Protein AF-A0A399YG63-F1 (afdb_monomer)

Foldseek 3Di:
DDDDAQAKKFFCADDVVLLRGGGFIWGFHDWDDDPPDAIWTFTFGAAPVRHTSDGDTGGPVRIDHDDPPRDDDDDDRPDDD

Solvent-accessible surface area (backbone atoms only — not comparable to full-atom values): 5122 Å² total; per-residue (Å²): 138,81,85,56,74,78,36,70,31,26,31,67,49,67,40,70,96,63,77,40,46,53,67,44,61,27,34,26,75,45,78,42,85,48,94,96,52,76,47,31,30,34,30,41,27,57,48,99,86,67,49,78,70,38,75,46,82,39,50,55,87,44,47,40,76,77,54,94,86,64,73,93,79,90,75,84,81,85,80,80,128

Nearest PDB structures (foldseek):
  8bns-assembly1_B  TM=7.134E-01  e=3.997E-01  Sulfurihydrogenibium sp. YO3AOP1
  6l3g-assembly1_B-2  TM=8.016E-01  e=6.028E-01  Bacteroides sp. AF32-8BH
  4tvr-assembly1_A  TM=6.474E-01  e=1.022E+00  Homo sapiens
  3ob9-assembly4_D  TM=6.889E-01  e=2.466E+00  Homo sapiens
  6z1p-assembly1_At  TM=5.386E-01  e=1.635E+00  Tetrahymena thermophila SB210

Structure (mmCIF, N/CA/C/O backbone):
data_AF-A0A399YG63-F1
#
_entry.id   AF-A0A399YG63-F1
#
loop_
_atom_site.group_PDB
_atom_site.id
_atom_site.type_symbol
_atom_site.label_atom_id
_atom_site.label_alt_id
_atom_site.label_comp_id
_atom_site.label_asym_id
_atom_site.label_entity_id
_atom_site.label_seq_id
_atom_site.pdbx_PDB_ins_code
_atom_site.Cartn_x
_atom_site.Cartn_y
_atom_site.Cartn_z
_atom_site.occupancy
_atom_site.B_iso_or_equiv
_atom_site.auth_seq_id
_atom_site.auth_comp_id
_atom_site.auth_asym_id
_atom_site.auth_atom_id
_atom_site.pdbx_PDB_model_num
ATOM 1 N N . MET A 1 1 ? -14.584 -3.372 6.186 1.00 64.06 1 MET A N 1
ATOM 2 C CA . MET A 1 1 ? -13.579 -4.357 6.663 1.00 64.06 1 MET A CA 1
ATOM 3 C C . MET A 1 1 ? -12.466 -3.592 7.364 1.00 64.06 1 MET A C 1
ATOM 5 O O . MET A 1 1 ? -12.327 -2.413 7.082 1.00 64.06 1 MET A O 1
ATOM 9 N N . ARG A 1 2 ? -11.720 -4.206 8.291 1.00 86.31 2 ARG A N 1
ATOM 10 C CA . ARG A 1 2 ? -10.558 -3.560 8.928 1.00 86.31 2 ARG A CA 1
ATOM 11 C C . ARG A 1 2 ? -9.297 -4.302 8.513 1.00 86.31 2 ARG A C 1
ATOM 13 O O . ARG A 1 2 ? -9.183 -5.486 8.827 1.00 86.31 2 ARG A O 1
ATOM 20 N N . PHE A 1 3 ? -8.382 -3.622 7.832 1.00 96.50 3 PHE A N 1
ATOM 21 C CA . PHE A 1 3 ? -7.059 -4.177 7.563 1.00 96.50 3 PHE A CA 1
ATOM 22 C C . PHE A 1 3 ? -6.230 -4.170 8.848 1.00 96.50 3 PHE A C 1
ATOM 24 O O . PHE A 1 3 ? -6.350 -3.262 9.677 1.00 96.50 3 PHE A O 1
ATOM 31 N N . LYS A 1 4 ? -5.450 -5.231 9.049 1.00 96.69 4 LYS A N 1
ATOM 32 C CA . LYS A 1 4 ? -4.562 -5.376 10.203 1.00 96.69 4 LYS A CA 1
ATOM 33 C C . LYS A 1 4 ? -3.225 -4.715 9.877 1.00 96.69 4 LYS A C 1
ATOM 35 O O . LYS A 1 4 ? -2.761 -4.841 8.750 1.00 96.69 4 LYS A O 1
ATOM 40 N N . LEU A 1 5 ? -2.608 -4.062 10.862 1.00 97.81 5 LEU A N 1
ATOM 41 C CA . LEU A 1 5 ? -1.241 -3.557 10.714 1.00 97.81 5 LEU A CA 1
ATOM 42 C C . LEU A 1 5 ? -0.291 -4.705 10.358 1.00 97.81 5 LEU A C 1
ATOM 44 O O . LEU A 1 5 ? -0.495 -5.842 10.795 1.00 97.81 5 LEU A O 1
ATOM 48 N N . TYR A 1 6 ? 0.720 -4.387 9.561 1.00 97.38 6 TYR A N 1
ATOM 49 C CA . TYR A 1 6 ? 1.779 -5.282 9.100 1.00 97.38 6 TYR A CA 1
ATOM 50 C C . TYR A 1 6 ? 1.263 -6.504 8.330 1.00 97.38 6 TYR A C 1
ATOM 52 O O . TYR A 1 6 ? 1.856 -7.577 8.383 1.00 97.38 6 TYR A O 1
ATOM 60 N N . ASN A 1 7 ? 0.117 -6.361 7.661 1.00 97.38 7 ASN A N 1
ATOM 61 C CA . ASN A 1 7 ? -0.413 -7.360 6.741 1.00 97.38 7 ASN A CA 1
ATOM 62 C C . ASN A 1 7 ? -0.499 -6.775 5.335 1.00 97.38 7 ASN A C 1
ATOM 64 O O . ASN A 1 7 ? -0.743 -5.574 5.171 1.00 97.38 7 ASN A O 1
ATOM 68 N N . ASP A 1 8 ? -0.368 -7.660 4.353 1.00 97.25 8 ASP A N 1
ATOM 69 C CA . ASP A 1 8 ? -0.437 -7.305 2.945 1.00 97.25 8 ASP A CA 1
ATOM 70 C C . ASP A 1 8 ? -1.863 -6.927 2.534 1.00 97.25 8 ASP A C 1
ATOM 72 O O . ASP A 1 8 ? -2.859 -7.553 2.922 1.00 97.25 8 ASP A O 1
ATOM 76 N N . VAL A 1 9 ? -1.944 -5.914 1.686 1.00 98.00 9 VAL A N 1
ATOM 77 C CA . VAL A 1 9 ? -3.145 -5.472 0.987 1.00 98.00 9 VAL A CA 1
ATOM 78 C C . VAL A 1 9 ? -2.828 -5.307 -0.489 1.00 98.00 9 VAL A C 1
ATOM 80 O O . VAL A 1 9 ? -1.693 -5.036 -0.873 1.00 98.00 9 VAL A O 1
ATOM 83 N N . VAL A 1 10 ? -3.851 -5.466 -1.324 1.00 97.81 10 VAL A N 1
ATOM 84 C CA . VAL A 1 10 ? -3.751 -5.190 -2.756 1.00 97.81 10 VAL A CA 1
ATOM 85 C C . VAL A 1 10 ? -4.460 -3.882 -3.056 1.00 97.81 10 VAL A C 1
ATOM 87 O O . VAL A 1 10 ? -5.609 -3.683 -2.645 1.00 97.81 10 VAL A O 1
ATOM 90 N N . LEU A 1 11 ? -3.788 -3.010 -3.797 1.00 97.81 11 LEU A N 1
ATOM 91 C CA . LEU A 1 11 ? -4.354 -1.770 -4.290 1.00 97.81 11 LEU A CA 1
ATOM 92 C C . LEU A 1 11 ? -5.441 -2.072 -5.336 1.00 97.81 11 LEU A C 1
ATOM 94 O O . LEU A 1 11 ? -5.228 -2.824 -6.285 1.00 97.81 11 LEU A O 1
ATOM 98 N N . ALA A 1 12 ? -6.635 -1.513 -5.159 1.00 97.88 12 ALA A N 1
ATOM 99 C CA . ALA A 1 12 ? -7.803 -1.800 -5.996 1.00 97.88 12 ALA A CA 1
ATOM 100 C C . ALA A 1 12 ? -7.981 -0.822 -7.174 1.00 97.88 12 ALA A C 1
ATOM 102 O O . ALA A 1 12 ? -8.831 -1.053 -8.032 1.00 97.88 12 ALA A O 1
ATOM 103 N N . ARG A 1 13 ? -7.211 0.272 -7.210 1.00 97.62 13 ARG A N 1
ATOM 104 C CA . ARG A 1 13 ? -7.275 1.326 -8.234 1.00 97.62 13 ARG A CA 1
ATOM 105 C C . ARG A 1 13 ? -5.909 1.980 -8.419 1.00 97.62 13 ARG A C 1
ATOM 107 O O . ARG A 1 13 ? -5.143 2.029 -7.467 1.00 97.62 13 ARG A O 1
ATOM 114 N N . ASP A 1 14 ? -5.646 2.546 -9.587 1.00 97.19 14 ASP A N 1
ATOM 115 C CA . ASP A 1 14 ? -4.411 3.301 -9.812 1.00 97.19 14 ASP A CA 1
ATOM 116 C C . ASP A 1 14 ? -4.332 4.539 -8.900 1.00 97.19 14 ASP A C 1
ATOM 118 O O . ASP A 1 14 ? -5.350 5.173 -8.593 1.00 97.19 14 ASP A O 1
ATOM 122 N N . VAL A 1 15 ? -3.112 4.892 -8.490 1.00 96.56 15 VAL A N 1
ATOM 123 C CA . VAL A 1 15 ? -2.773 6.130 -7.773 1.00 96.56 15 VAL A CA 1
ATOM 124 C C . VAL A 1 15 ? -1.581 6.762 -8.502 1.00 96.56 15 VAL A C 1
ATOM 126 O O . VAL A 1 15 ? -0.432 6.565 -8.102 1.00 96.56 15 VAL A O 1
ATOM 129 N N . PRO A 1 16 ? -1.837 7.475 -9.617 1.00 93.06 16 PRO A N 1
ATOM 130 C CA . PRO A 1 16 ? -0.783 7.931 -10.523 1.00 93.06 16 PRO A CA 1
ATOM 131 C C . PRO A 1 16 ? 0.231 8.873 -9.873 1.00 93.06 16 PRO A C 1
ATOM 133 O O . PRO A 1 16 ? 1.409 8.803 -10.210 1.00 93.06 16 PRO A O 1
ATOM 136 N N . ASP A 1 17 ? -0.214 9.702 -8.925 1.00 93.00 17 ASP A N 1
ATOM 137 C CA . ASP A 1 17 ? 0.639 10.662 -8.209 1.00 93.00 17 ASP A CA 1
ATOM 138 C C . ASP A 1 17 ? 1.748 9.970 -7.395 1.00 93.00 17 ASP A C 1
ATOM 140 O O . ASP A 1 17 ? 2.806 10.551 -7.182 1.00 93.00 17 ASP A O 1
ATOM 144 N N . GLU A 1 18 ? 1.527 8.711 -7.003 1.00 93.00 18 GLU A N 1
ATOM 145 C CA . GLU A 1 18 ? 2.473 7.873 -6.253 1.00 93.00 18 GLU A CA 1
ATOM 146 C C . GLU A 1 18 ? 3.139 6.806 -7.148 1.00 93.00 18 GLU A C 1
ATOM 148 O O . GLU A 1 18 ? 3.818 5.912 -6.651 1.00 93.00 18 GLU A O 1
ATOM 153 N N . ASN A 1 19 ? 2.915 6.844 -8.472 1.00 91.62 19 ASN A N 1
ATOM 154 C CA . ASN A 1 19 ? 3.358 5.817 -9.431 1.00 91.62 19 ASN A CA 1
ATOM 155 C C . ASN A 1 19 ? 2.870 4.385 -9.097 1.00 91.62 19 ASN A C 1
ATOM 157 O O . ASN A 1 19 ? 3.505 3.387 -9.455 1.00 91.62 19 ASN A O 1
ATOM 161 N N . LEU A 1 20 ? 1.716 4.275 -8.429 1.00 95.19 20 LEU A N 1
ATOM 162 C CA . LEU A 1 20 ? 1.107 3.002 -8.044 1.00 95.19 20 LEU A CA 1
ATOM 163 C C . LEU A 1 20 ? -0.049 2.636 -8.973 1.00 95.19 20 LEU A C 1
ATOM 165 O O . LEU A 1 20 ? -0.810 3.489 -9.436 1.00 95.19 20 LEU A O 1
ATOM 169 N N . PHE A 1 21 ? -0.222 1.342 -9.204 1.00 95.50 21 PHE A N 1
ATOM 170 C CA . PHE A 1 21 ? -1.244 0.806 -10.094 1.00 95.50 21 PHE A CA 1
ATOM 171 C C . PHE A 1 21 ? -2.080 -0.255 -9.380 1.00 95.50 21 PHE A C 1
ATOM 173 O O . PHE A 1 21 ? -1.628 -0.938 -8.458 1.00 95.50 21 PHE A O 1
ATOM 180 N N . ALA A 1 22 ? -3.317 -0.430 -9.834 1.00 96.69 22 ALA A N 1
ATOM 181 C CA . ALA A 1 22 ? -4.186 -1.486 -9.349 1.00 96.69 22 ALA A CA 1
ATOM 182 C C . ALA A 1 22 ? -3.491 -2.854 -9.468 1.00 96.69 22 ALA A C 1
ATOM 184 O O . ALA A 1 22 ? -2.955 -3.218 -10.516 1.00 96.69 22 ALA A O 1
ATOM 185 N N . GLY A 1 23 ? -3.532 -3.627 -8.384 1.00 96.31 23 GLY A N 1
ATOM 186 C CA . GLY A 1 23 ? -2.828 -4.900 -8.260 1.00 96.31 23 GLY A CA 1
ATOM 187 C C . GLY A 1 23 ? -1.504 -4.820 -7.500 1.00 96.31 23 GLY A C 1
ATOM 188 O O . GLY A 1 23 ? -1.013 -5.871 -7.089 1.00 96.31 23 GLY A O 1
ATOM 189 N N . ASP A 1 24 ? -0.958 -3.625 -7.257 1.00 96.06 24 ASP A N 1
ATOM 190 C CA . ASP A 1 24 ? 0.247 -3.478 -6.440 1.00 96.06 24 ASP A CA 1
ATOM 191 C C . ASP A 1 24 ? -0.011 -3.960 -5.008 1.00 96.06 24 ASP A C 1
ATOM 193 O O . ASP A 1 24 ? -1.064 -3.697 -4.415 1.00 96.06 24 ASP A O 1
ATOM 197 N N . VAL A 1 25 ? 0.959 -4.696 -4.466 1.00 96.62 25 VAL A N 1
ATOM 198 C CA . VAL A 1 25 ? 0.908 -5.242 -3.109 1.00 96.62 25 VAL A CA 1
ATOM 199 C C . VAL A 1 25 ? 1.684 -4.314 -2.189 1.00 96.62 25 VAL A C 1
ATOM 201 O O . VAL A 1 25 ? 2.821 -3.955 -2.487 1.00 96.62 25 VAL A O 1
ATOM 204 N N . GLY A 1 26 ? 1.070 -3.945 -1.073 1.00 97.31 26 GLY A N 1
ATOM 205 C CA . GLY A 1 26 ? 1.707 -3.135 -0.045 1.00 97.31 26 GLY A CA 1
ATOM 206 C C . GLY A 1 26 ? 1.363 -3.623 1.353 1.00 97.31 26 GLY A C 1
ATOM 207 O O . GLY A 1 26 ? 0.424 -4.396 1.545 1.00 97.31 26 GLY A O 1
ATOM 208 N N . THR A 1 27 ? 2.108 -3.140 2.337 1.00 98.06 27 THR A N 1
ATOM 209 C CA . THR A 1 27 ? 1.949 -3.487 3.748 1.00 98.06 27 THR A CA 1
ATOM 210 C C . THR A 1 27 ? 1.274 -2.344 4.483 1.00 98.06 27 THR A C 1
ATOM 212 O O . THR A 1 27 ? 1.702 -1.195 4.400 1.00 98.06 27 THR A O 1
ATOM 215 N N . VAL A 1 28 ? 0.226 -2.636 5.252 1.00 98.50 28 VAL A N 1
ATOM 216 C CA . VAL A 1 28 ? -0.409 -1.616 6.097 1.00 98.50 28 VAL A CA 1
ATOM 217 C C . VAL A 1 28 ? 0.522 -1.243 7.249 1.00 98.50 28 VAL A C 1
ATOM 219 O O . VAL A 1 28 ? 0.828 -2.092 8.083 1.00 98.50 28 VAL A O 1
ATOM 222 N N . VAL A 1 29 ? 0.920 0.022 7.352 1.00 98.38 29 VAL A N 1
ATOM 223 C CA . VAL A 1 29 ? 1.837 0.498 8.406 1.00 98.38 29 VAL A CA 1
ATOM 224 C C . VAL A 1 29 ? 1.154 1.393 9.439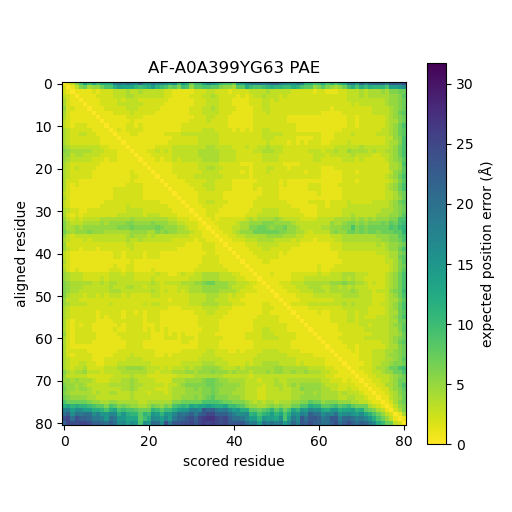 1.00 98.38 29 VAL A C 1
ATOM 226 O O . VAL A 1 29 ? 1.594 1.444 10.584 1.00 98.38 29 VAL A O 1
ATOM 229 N N . GLU A 1 30 ? 0.029 2.023 9.088 1.00 98.31 30 GLU A N 1
ATOM 230 C CA . GLU A 1 30 ? -0.742 2.870 10.004 1.00 98.31 30 GLU A CA 1
ATOM 231 C C . GLU A 1 30 ? -2.244 2.847 9.686 1.00 98.31 30 GLU A C 1
ATOM 233 O O . GLU A 1 30 ? -2.654 2.589 8.552 1.00 98.31 30 GLU A O 1
ATOM 238 N N . ARG A 1 31 ? -3.074 3.130 10.698 1.00 97.38 31 ARG A N 1
ATOM 239 C CA . ARG A 1 31 ? -4.527 3.286 10.569 1.00 97.38 31 ARG A CA 1
ATOM 240 C C . ARG A 1 31 ? -4.953 4.673 11.036 1.00 97.38 31 ARG A C 1
ATOM 242 O O . ARG A 1 31 ? -4.679 5.050 12.170 1.00 97.38 31 ARG A O 1
ATOM 249 N N . HIS A 1 32 ? -5.741 5.344 10.205 1.00 96.75 32 HIS A N 1
ATOM 250 C CA . HIS A 1 32 ? -6.294 6.672 10.448 1.00 96.75 32 HIS A CA 1
ATOM 251 C C . HIS A 1 32 ? -7.803 6.581 10.680 1.00 96.75 32 HIS A C 1
ATOM 253 O O . HIS A 1 32 ? -8.560 6.199 9.785 1.00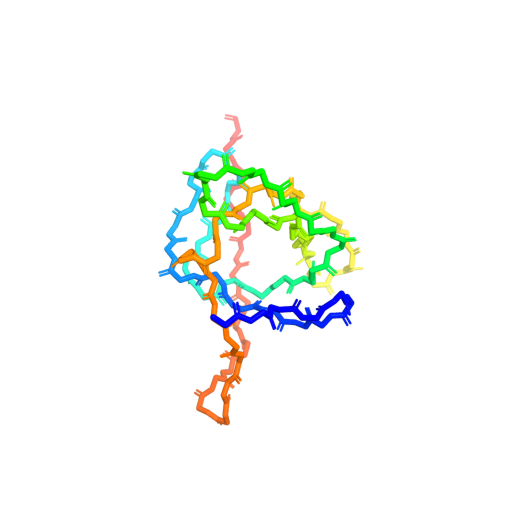 96.75 32 HIS A O 1
ATOM 259 N N . GLU A 1 33 ? -8.259 6.930 11.883 1.00 95.62 33 GLU A N 1
ATOM 260 C CA . GLU A 1 33 ? -9.684 6.972 12.234 1.00 95.62 33 GLU A CA 1
ATOM 261 C C . GLU A 1 33 ? -10.109 8.414 12.523 1.00 95.62 33 GLU A C 1
ATOM 263 O O . GLU A 1 33 ? -9.700 9.005 13.520 1.00 95.62 33 GLU A O 1
ATOM 268 N N . ILE A 1 34 ? -10.951 8.973 11.650 1.00 95.25 34 ILE A N 1
ATOM 269 C CA . ILE A 1 34 ? -11.530 10.312 11.802 1.00 95.25 34 ILE A CA 1
ATOM 270 C C . ILE A 1 34 ? -13.053 10.166 11.823 1.00 95.25 34 ILE A C 1
ATOM 272 O O . ILE A 1 34 ? -13.644 9.549 10.936 1.00 95.25 34 ILE A O 1
ATOM 276 N N . VAL A 1 35 ? -13.702 10.719 12.849 1.00 94.88 35 VAL A N 1
ATOM 277 C CA . VAL A 1 35 ? -15.161 10.636 13.014 1.00 94.88 35 VAL A CA 1
ATOM 278 C C . VAL A 1 35 ? -15.863 11.255 11.803 1.00 94.88 35 VAL A C 1
ATOM 280 O O . VAL A 1 35 ? -15.589 12.395 11.445 1.00 94.88 35 VAL A O 1
ATOM 283 N N . GLY A 1 36 ? -16.785 10.508 11.189 1.00 95.31 36 GLY A N 1
ATOM 284 C CA . GLY A 1 36 ? -17.541 10.957 10.013 1.00 95.31 36 GLY A CA 1
ATOM 285 C C . GLY A 1 36 ? -16.840 10.737 8.668 1.00 95.31 36 GLY A C 1
ATOM 286 O O . GLY A 1 36 ? -17.430 11.037 7.635 1.00 95.31 36 GLY A O 1
ATOM 287 N N . HIS A 1 37 ? -15.628 10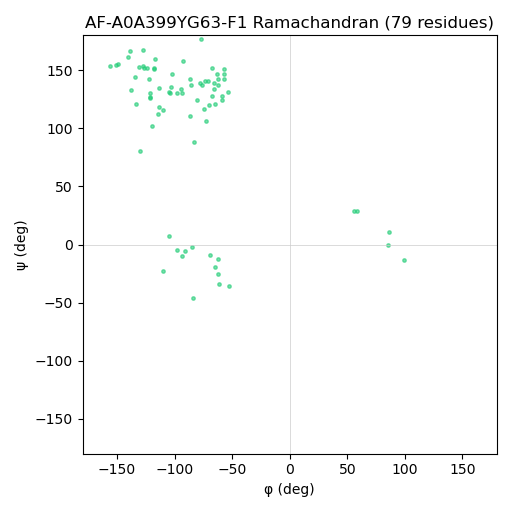.177 8.664 1.00 95.50 37 HIS A N 1
ATOM 288 C CA . HIS A 1 37 ? -14.878 9.857 7.453 1.00 95.50 37 HIS A CA 1
ATOM 289 C C . HIS A 1 37 ? -14.630 8.350 7.332 1.00 95.50 37 HIS A C 1
ATOM 291 O O . HIS A 1 37 ? -14.696 7.597 8.306 1.00 95.50 37 HIS A O 1
ATOM 297 N N . GLU A 1 38 ? -14.344 7.904 6.111 1.00 95.38 38 GLU A N 1
ATOM 298 C CA . GLU A 1 38 ? -13.858 6.549 5.874 1.00 95.38 38 GLU A CA 1
ATOM 299 C C . GLU A 1 38 ? -12.512 6.332 6.583 1.00 95.38 38 GLU A C 1
ATOM 301 O O . GLU A 1 38 ? -11.673 7.232 6.627 1.00 95.38 38 GLU A O 1
ATOM 306 N N . THR A 1 39 ? -12.295 5.132 7.131 1.00 96.56 39 THR A N 1
ATOM 307 C CA . THR A 1 39 ? -10.997 4.758 7.703 1.00 96.56 39 THR A CA 1
ATOM 308 C C . THR A 1 39 ? -9.911 4.855 6.634 1.00 96.56 39 THR A C 1
ATOM 310 O O . THR A 1 39 ? -10.004 4.211 5.586 1.00 96.56 39 THR A O 1
ATOM 313 N N . GLY A 1 40 ? -8.877 5.638 6.922 1.00 97.56 40 GLY A N 1
ATOM 314 C CA . GLY A 1 40 ? -7.679 5.731 6.102 1.00 97.56 40 GLY A CA 1
ATOM 315 C C . GLY A 1 40 ? -6.608 4.755 6.575 1.00 97.56 40 GLY A C 1
ATOM 316 O O . GLY A 1 40 ? -6.585 4.339 7.735 1.00 97.56 40 GLY A O 1
ATOM 317 N N . TYR A 1 41 ? -5.696 4.413 5.681 1.00 98.38 41 TYR A N 1
ATOM 318 C CA . TYR A 1 41 ? -4.555 3.555 5.963 1.00 98.38 41 TYR A CA 1
ATOM 319 C C . TYR A 1 41 ? -3.316 4.130 5.292 1.00 98.38 41 TYR A C 1
ATOM 321 O O . TYR A 1 41 ? -3.373 4.462 4.111 1.00 98.38 41 TYR A O 1
ATOM 329 N N . SER A 1 42 ? -2.206 4.217 6.023 1.00 98.38 42 SER A N 1
ATOM 330 C CA . SER A 1 42 ? -0.898 4.356 5.378 1.00 98.38 42 SER A CA 1
ATOM 331 C C . SER A 1 42 ? -0.460 2.967 4.932 1.00 98.38 42 SER A C 1
ATOM 333 O O . SER A 1 42 ? -0.420 2.039 5.750 1.00 98.38 42 SER A O 1
ATOM 335 N N . VAL A 1 43 ? -0.157 2.820 3.647 1.00 98.69 43 VAL A N 1
ATOM 336 C CA . VAL A 1 43 ? 0.321 1.570 3.055 1.00 98.69 43 VAL A CA 1
ATOM 337 C C . VAL A 1 43 ? 1.674 1.823 2.415 1.00 98.69 43 VAL A C 1
ATOM 339 O O . VAL A 1 43 ? 1.816 2.741 1.609 1.00 98.69 43 VAL A O 1
ATOM 342 N N . GLU A 1 44 ? 2.655 1.015 2.794 1.00 98.56 44 GLU A N 1
ATOM 343 C CA . GLU A 1 44 ? 3.993 1.042 2.220 1.00 98.56 44 GLU A CA 1
ATOM 344 C C . GLU A 1 44 ? 4.094 0.036 1.071 1.00 98.56 44 GLU A C 1
ATOM 346 O O . GLU A 1 44 ? 3.718 -1.128 1.219 1.00 98.56 44 GLU A O 1
ATOM 351 N N . PHE A 1 45 ? 4.598 0.492 -0.071 1.00 97.25 45 PHE A N 1
ATOM 352 C CA . PHE A 1 45 ? 4.826 -0.307 -1.269 1.00 97.25 45 PHE A CA 1
ATOM 353 C C . PHE A 1 45 ? 6.326 -0.403 -1.525 1.00 97.25 45 PHE A C 1
ATOM 355 O O . PHE A 1 45 ? 7.027 0.609 -1.475 1.00 97.25 45 PHE A O 1
ATOM 362 N N . PHE A 1 46 ? 6.811 -1.607 -1.825 1.00 94.62 46 PHE A N 1
ATOM 363 C CA . PHE A 1 46 ? 8.234 -1.883 -2.017 1.00 94.62 46 PHE A CA 1
ATOM 364 C C . PHE A 1 46 ? 8.514 -2.374 -3.434 1.00 94.62 46 PHE A C 1
ATOM 366 O O . PHE A 1 46 ? 7.670 -3.019 -4.061 1.00 94.62 46 PHE A O 1
ATOM 373 N N . ASP A 1 47 ? 9.724 -2.119 -3.917 1.00 92.56 47 ASP A N 1
ATOM 374 C CA . ASP A 1 47 ? 10.248 -2.785 -5.099 1.00 92.56 47 ASP A CA 1
ATOM 375 C C . ASP A 1 47 ? 10.710 -4.219 -4.768 1.00 92.56 47 ASP A C 1
ATOM 377 O O . ASP A 1 47 ? 10.703 -4.677 -3.622 1.00 92.56 47 ASP A O 1
ATOM 381 N N . MET A 1 48 ? 11.151 -4.954 -5.791 1.00 90.62 48 MET A N 1
ATOM 382 C CA . MET A 1 48 ? 11.626 -6.334 -5.628 1.00 90.62 48 MET A CA 1
ATOM 383 C C . MET A 1 48 ? 12.958 -6.455 -4.867 1.00 90.62 48 MET A C 1
ATOM 385 O O . MET A 1 48 ? 13.376 -7.571 -4.560 1.00 90.62 48 MET A O 1
ATOM 389 N N . LEU A 1 49 ? 13.636 -5.338 -4.593 1.00 93.56 49 LEU A N 1
ATOM 390 C CA . LEU A 1 49 ? 14.859 -5.270 -3.795 1.00 93.56 49 LEU A CA 1
ATOM 391 C C . LEU A 1 49 ? 14.571 -4.874 -2.336 1.00 93.56 49 LEU A C 1
ATOM 393 O O . LEU A 1 49 ? 15.487 -4.896 -1.516 1.00 93.56 49 LEU A O 1
ATOM 397 N N . GLY A 1 50 ? 13.314 -4.562 -2.005 1.00 91.69 50 GLY A N 1
ATOM 398 C CA . GLY A 1 50 ? 12.886 -4.122 -0.682 1.00 91.69 50 GLY A CA 1
ATOM 399 C C . GLY A 1 50 ? 13.032 -2.618 -0.446 1.00 91.69 50 GLY A C 1
ATOM 400 O O . GLY A 1 50 ? 12.896 -2.183 0.695 1.00 91.69 50 GLY A O 1
ATOM 401 N N . ASN A 1 51 ? 13.305 -1.818 -1.481 1.00 94.44 51 ASN A N 1
ATOM 402 C CA . ASN A 1 51 ? 13.289 -0.363 -1.356 1.00 94.44 51 ASN A CA 1
ATOM 403 C C . ASN A 1 51 ? 11.846 0.137 -1.362 1.00 94.44 51 ASN A C 1
ATOM 405 O O . ASN A 1 51 ? 11.033 -0.314 -2.169 1.00 94.44 51 ASN A O 1
ATOM 409 N N . THR A 1 52 ? 11.538 1.103 -0.505 1.00 95.00 52 THR A N 1
ATOM 410 C CA . THR A 1 52 ? 10.240 1.777 -0.511 1.00 95.00 52 THR A C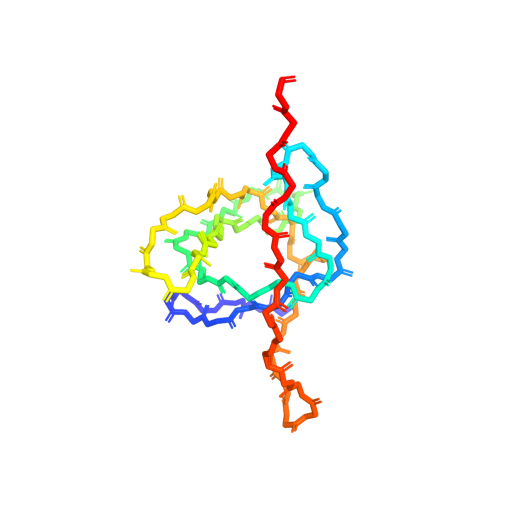A 1
ATOM 411 C C . THR A 1 52 ? 10.066 2.567 -1.809 1.00 95.00 52 THR A C 1
ATOM 413 O O . THR A 1 5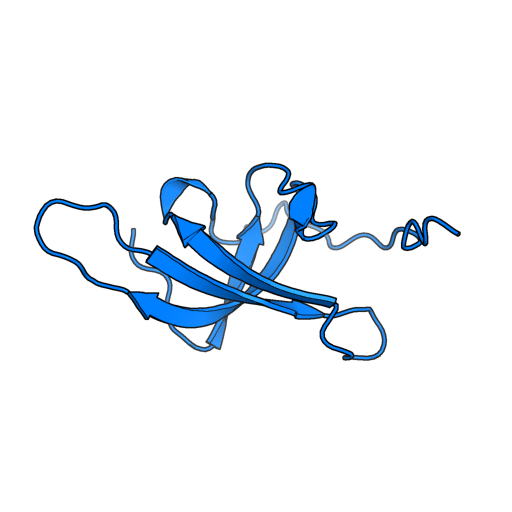2 ? 10.849 3.471 -2.097 1.00 95.00 52 THR A O 1
ATOM 416 N N . VAL A 1 53 ? 9.026 2.234 -2.573 1.00 93.31 53 VAL A N 1
ATOM 417 C CA . VAL A 1 53 ? 8.587 2.977 -3.764 1.00 93.31 53 VAL A CA 1
ATOM 418 C C . VA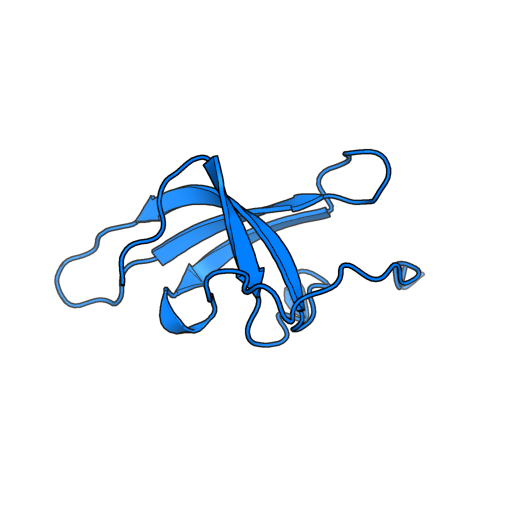L A 1 53 ? 7.694 4.139 -3.342 1.00 93.31 53 VAL A C 1
ATOM 420 O O . VAL A 1 53 ? 7.892 5.264 -3.788 1.00 93.31 53 VAL A O 1
ATOM 423 N N . ALA A 1 54 ? 6.734 3.879 -2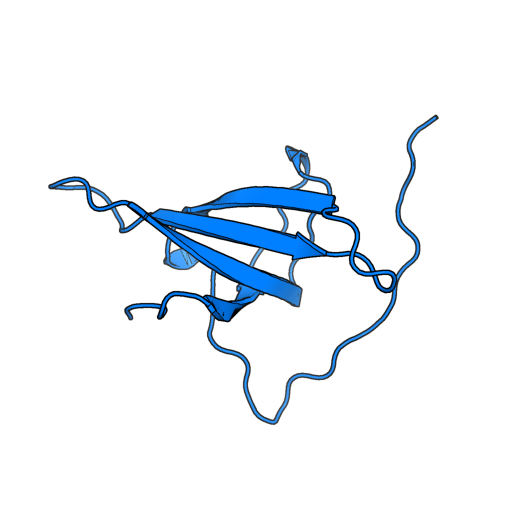.449 1.00 96.19 54 ALA A N 1
ATOM 424 C CA . ALA A 1 54 ? 5.811 4.889 -1.943 1.00 96.19 54 ALA A CA 1
ATOM 425 C C . ALA A 1 54 ? 5.241 4.499 -0.572 1.00 96.19 54 ALA A C 1
ATOM 427 O O . ALA A 1 54 ? 5.080 3.316 -0.262 1.00 96.19 54 ALA A O 1
ATOM 428 N N . VAL A 1 55 ? 4.862 5.506 0.218 1.00 97.81 55 VAL A N 1
ATOM 429 C CA . VAL A 1 55 ? 3.987 5.347 1.389 1.00 97.81 55 VAL A CA 1
ATOM 430 C C . VAL A 1 55 ? 2.746 6.197 1.154 1.00 97.81 55 VAL A C 1
ATOM 432 O O . VAL A 1 55 ? 2.777 7.412 1.326 1.00 97.81 55 VAL A O 1
ATOM 435 N N . ALA A 1 56 ? 1.646 5.559 0.759 1.00 98.12 56 ALA A N 1
ATOM 436 C CA . ALA A 1 56 ? 0.431 6.256 0.354 1.00 98.12 56 ALA A CA 1
ATOM 437 C C . ALA A 1 56 ? -0.636 6.208 1.454 1.00 98.12 56 ALA A C 1
ATOM 439 O O . ALA A 1 56 ? -0.914 5.150 2.025 1.00 98.12 56 ALA A O 1
ATOM 440 N N . THR A 1 57 ? -1.283 7.349 1.716 1.00 97.56 57 THR A N 1
ATOM 441 C CA . THR A 1 57 ? -2.482 7.405 2.566 1.00 97.56 57 THR A CA 1
ATOM 442 C C . THR A 1 57 ? -3.716 7.127 1.716 1.00 97.56 57 THR A C 1
ATOM 444 O O . THR A 1 57 ? -4.102 7.932 0.870 1.00 97.56 57 THR A O 1
ATOM 447 N N . LEU A 1 58 ? -4.345 5.977 1.939 1.00 97.88 58 LEU A N 1
ATOM 448 C CA . LEU A 1 58 ? -5.413 5.454 1.096 1.00 97.88 58 LEU A CA 1
ATOM 449 C C . LEU A 1 58 ? -6.696 5.212 1.900 1.00 97.88 58 LEU A C 1
ATOM 451 O O . LEU A 1 58 ? -6.631 4.754 3.043 1.00 97.88 58 LEU A O 1
ATOM 455 N N . PRO A 1 59 ? -7.880 5.474 1.319 1.00 97.12 59 PRO A N 1
ATOM 456 C CA . PRO A 1 59 ? -9.135 5.062 1.932 1.00 97.12 59 PRO A CA 1
ATOM 457 C C . PRO A 1 59 ? -9.261 3.534 1.924 1.00 97.12 59 PRO A C 1
ATOM 459 O O . PRO A 1 59 ? -8.753 2.867 1.020 1.00 97.12 59 PRO A O 1
ATOM 462 N N . ALA A 1 60 ? -9.996 2.971 2.885 1.00 97.06 60 ALA A N 1
ATOM 463 C CA . ALA A 1 60 ? -10.249 1.530 2.951 1.00 97.06 60 ALA A CA 1
ATOM 464 C C . ALA A 1 60 ? -10.806 0.952 1.633 1.00 97.06 60 ALA A C 1
ATOM 466 O O . ALA A 1 60 ? -10.459 -0.163 1.251 1.00 97.06 60 ALA A O 1
ATOM 467 N N . SER A 1 61 ? -11.635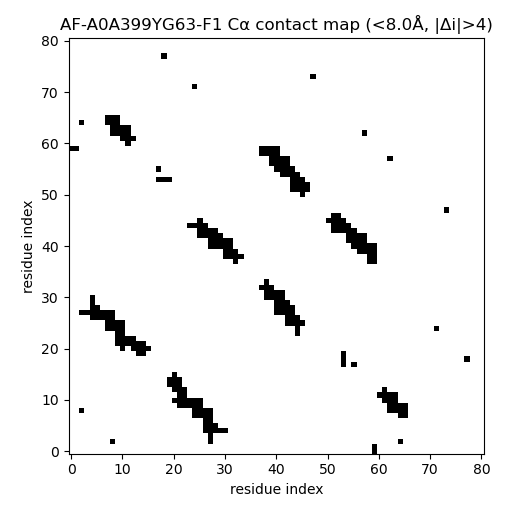 1.718 0.925 1.00 97.06 61 SER A N 1
ATOM 468 C CA . SER A 1 61 ? -12.240 1.397 -0.369 1.00 97.06 61 SER A CA 1
ATOM 469 C C . SER A 1 61 ? -11.241 1.261 -1.521 1.00 97.06 61 SER A C 1
ATOM 471 O O . SER A 1 61 ? -11.564 0.634 -2.529 1.00 97.06 61 SER A O 1
ATOM 473 N N . ALA A 1 62 ? -10.026 1.798 -1.385 1.00 98.06 62 ALA A N 1
ATOM 474 C CA . ALA A 1 62 ? -8.951 1.615 -2.357 1.00 98.06 62 ALA A CA 1
ATOM 475 C C . ALA A 1 62 ? -8.158 0.319 -2.133 1.00 98.06 62 ALA A C 1
ATOM 477 O O . ALA A 1 62 ? -7.253 0.030 -2.909 1.00 98.06 62 ALA A O 1
ATOM 478 N N . LEU A 1 63 ? -8.470 -0.457 -1.094 1.00 98.19 63 LEU A N 1
ATOM 479 C CA . LEU A 1 63 ? -7.699 -1.623 -0.680 1.00 98.19 63 LEU A CA 1
ATOM 480 C C . LEU A 1 63 ? -8.575 -2.874 -0.643 1.00 98.19 63 LEU A C 1
ATOM 482 O O . LEU A 1 63 ? -9.776 -2.829 -0.372 1.00 98.19 63 LEU A O 1
ATOM 486 N N . ARG A 1 64 ? -7.951 -4.030 -0.853 1.00 97.56 64 ARG A N 1
ATOM 487 C CA . ARG A 1 64 ? -8.579 -5.336 -0.632 1.00 97.56 64 ARG A CA 1
ATOM 488 C C . ARG A 1 64 ? -7.596 -6.323 -0.019 1.00 97.56 64 ARG A C 1
ATOM 490 O O . ARG A 1 64 ? -6.384 -6.156 -0.109 1.00 97.56 64 ARG A O 1
ATOM 497 N N . ILE A 1 65 ? -8.139 -7.381 0.575 1.00 97.31 65 ILE A N 1
ATOM 498 C CA . ILE A 1 65 ? -7.332 -8.504 1.060 1.00 97.31 65 ILE A CA 1
ATOM 499 C C . ILE A 1 65 ? -6.902 -9.354 -0.153 1.00 97.31 65 ILE A C 1
ATOM 501 O O . ILE A 1 65 ? -7.734 -9.587 -1.041 1.00 97.31 65 ILE A O 1
ATOM 505 N N . PRO A 1 66 ? -5.640 -9.813 -0.211 1.00 96.12 66 PRO A N 1
ATOM 506 C CA . PRO A 1 66 ? -5.222 -10.832 -1.166 1.00 96.12 66 PRO A CA 1
ATOM 507 C C . PRO A 1 66 ? -6.051 -12.120 -1.033 1.00 96.12 66 PRO A C 1
ATOM 509 O O . PRO A 1 66 ? -6.534 -12.482 0.039 1.00 96.12 66 PRO A O 1
ATOM 512 N N . THR A 1 67 ? -6.203 -12.842 -2.130 1.00 95.88 67 THR A N 1
ATOM 513 C CA . THR A 1 67 ? -6.955 -14.093 -2.240 1.00 95.88 67 THR A CA 1
ATOM 514 C C . THR A 1 67 ? -6.081 -15.173 -2.868 1.00 95.88 67 THR A C 1
ATOM 516 O O . THR A 1 67 ? -5.051 -14.884 -3.470 1.00 95.88 67 THR A O 1
ATOM 519 N N . HIS A 1 68 ? -6.516 -16.433 -2.810 1.00 95.62 68 HIS A N 1
ATOM 520 C CA . HIS A 1 68 ? -5.808 -17.538 -3.472 1.00 95.62 68 HIS A CA 1
ATOM 521 C C . HIS A 1 68 ? -5.726 -17.418 -5.004 1.00 95.62 68 HIS A C 1
ATOM 523 O O . HIS A 1 68 ? -4.964 -18.155 -5.623 1.00 95.62 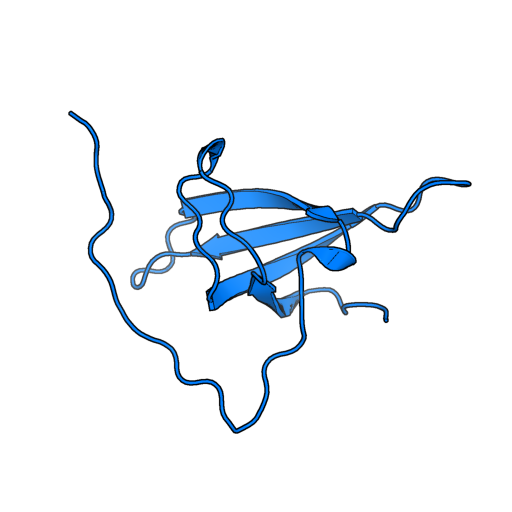68 HIS A O 1
ATOM 529 N N . ASN A 1 69 ? -6.490 -16.505 -5.611 1.00 95.31 69 ASN A N 1
ATOM 530 C CA . ASN A 1 69 ? -6.445 -16.236 -7.048 1.00 95.31 69 ASN A CA 1
ATOM 531 C C . ASN A 1 69 ? -5.441 -15.132 -7.416 1.00 95.31 69 ASN A C 1
ATOM 533 O O . ASN A 1 69 ? -5.246 -14.865 -8.600 1.00 95.31 69 ASN A O 1
ATOM 537 N N . ASP A 1 70 ? -4.820 -14.481 -6.429 1.00 95.94 70 ASP A N 1
ATOM 538 C CA . ASP A 1 70 ? -3.834 -13.434 -6.664 1.00 95.94 70 ASP A CA 1
ATOM 539 C C . ASP A 1 70 ? -2.439 -14.025 -6.867 1.00 95.94 70 ASP A C 1
ATOM 541 O O . ASP A 1 70 ? -1.998 -14.921 -6.145 1.00 95.94 70 ASP A O 1
ATOM 545 N N . ARG A 1 71 ? -1.724 -13.491 -7.856 1.00 93.94 71 ARG A N 1
ATOM 546 C CA . ARG A 1 71 ? -0.336 -13.846 -8.138 1.00 93.94 71 ARG A CA 1
ATOM 547 C C . ARG A 1 71 ? 0.473 -12.568 -8.357 1.00 93.94 71 ARG A C 1
ATOM 549 O O . ARG A 1 71 ? 0.149 -11.833 -9.289 1.00 93.94 71 ARG A O 1
ATOM 556 N N . PRO A 1 72 ? 1.526 -12.316 -7.559 1.00 89.31 72 PRO A N 1
ATOM 557 C CA . PRO A 1 72 ? 2.422 -11.193 -7.799 1.00 89.31 72 PRO A CA 1
ATOM 558 C C . PRO A 1 72 ? 3.039 -11.249 -9.201 1.00 89.31 72 PRO A C 1
ATOM 560 O O . PRO A 1 72 ? 3.388 -12.327 -9.697 1.00 89.31 72 PRO A O 1
ATOM 563 N N . ALA A 1 73 ? 3.192 -10.084 -9.824 1.00 91.06 73 ALA A N 1
ATOM 564 C CA . ALA A 1 73 ? 3.821 -9.915 -11.127 1.00 91.06 73 ALA A CA 1
ATOM 565 C C . ALA A 1 73 ? 4.794 -8.733 -11.085 1.00 91.06 73 ALA A C 1
ATOM 567 O O . ALA A 1 73 ? 4.534 -7.731 -10.425 1.00 91.06 73 ALA A O 1
ATOM 568 N N . VAL A 1 74 ? 5.913 -8.853 -11.800 1.00 91.06 74 VAL A N 1
ATOM 569 C CA . VAL A 1 74 ? 6.932 -7.800 -11.881 1.00 91.06 74 VAL A CA 1
ATOM 570 C C . VAL A 1 74 ? 6.678 -6.944 -13.116 1.00 91.06 74 VAL A C 1
ATOM 572 O O . VAL A 1 74 ? 6.478 -7.475 -14.210 1.00 91.06 74 VAL A O 1
ATOM 575 N N . ARG A 1 75 ? 6.741 -5.621 -12.950 1.00 89.75 75 ARG A N 1
ATOM 576 C CA . ARG A 1 75 ? 6.791 -4.652 -14.050 1.00 89.75 75 ARG A CA 1
ATOM 577 C C . ARG A 1 75 ? 7.992 -3.715 -13.880 1.00 89.75 75 ARG A C 1
ATOM 579 O O . ARG A 1 75 ? 8.399 -3.480 -12.745 1.00 89.75 75 ARG A O 1
ATOM 586 N N . PRO A 1 76 ? 8.559 -3.175 -14.972 1.00 88.00 76 PRO A N 1
ATOM 587 C CA . PRO A 1 76 ? 9.545 -2.109 -14.865 1.00 88.00 76 PRO A CA 1
ATOM 588 C C . PRO A 1 76 ? 8.895 -0.851 -14.286 1.00 88.00 76 PRO A C 1
ATOM 590 O O . PRO A 1 76 ? 7.774 -0.492 -14.661 1.00 88.00 76 PRO A O 1
ATOM 593 N N . GLU A 1 77 ? 9.614 -0.171 -13.400 1.00 77.31 77 GLU A N 1
ATOM 594 C CA . GLU A 1 77 ? 9.228 1.159 -12.952 1.00 77.31 77 GLU A CA 1
ATOM 595 C C . GLU A 1 77 ? 9.324 2.142 -14.124 1.00 77.31 77 GLU A C 1
ATOM 597 O O . GLU A 1 77 ? 10.298 2.148 -14.885 1.00 77.31 77 GLU A O 1
ATOM 602 N N . ARG A 1 78 ? 8.297 2.975 -14.297 1.00 72.44 78 ARG A N 1
ATOM 603 C CA . ARG A 1 78 ? 8.340 4.059 -15.275 1.00 72.44 78 ARG A CA 1
ATOM 604 C C . ARG A 1 78 ? 9.061 5.247 -14.657 1.00 72.44 78 ARG A C 1
ATOM 606 O O . ARG A 1 78 ? 8.429 6.124 -14.088 1.00 72.44 78 ARG A O 1
ATOM 613 N N . VAL A 1 79 ? 10.381 5.277 -14.796 1.00 67.25 79 VAL A N 1
ATOM 614 C CA . VAL A 1 79 ? 11.153 6.488 -14.515 1.00 67.25 79 VAL A CA 1
ATOM 615 C C . VAL A 1 79 ? 10.878 7.477 -15.647 1.00 67.25 79 VAL A C 1
ATOM 617 O O . VAL A 1 79 ? 11.321 7.277 -16.779 1.00 67.25 79 VAL A O 1
ATOM 620 N N . THR A 1 80 ? 10.094 8.518 -15.377 1.00 58.59 80 THR A N 1
ATOM 621 C CA . THR A 1 80 ? 10.026 9.684 -16.264 1.00 58.59 80 THR A CA 1
ATOM 622 C C . THR A 1 80 ? 11.310 10.487 -16.076 1.00 58.59 80 THR A C 1
ATOM 624 O O . THR A 1 80 ? 11.581 10.937 -14.964 1.00 58.59 80 THR A O 1
ATOM 627 N N . ALA A 1 81 ? 12.109 10.584 -17.142 1.00 50.09 81 ALA A N 1
ATOM 628 C CA . ALA A 1 81 ? 13.316 11.410 -17.200 1.00 50.09 81 ALA A CA 1
ATOM 629 C C . ALA A 1 81 ? 12.999 12.911 -17.166 1.00 50.09 81 ALA A C 1
ATOM 631 O O . ALA A 1 81 ? 11.909 13.289 -17.659 1.00 50.09 81 ALA A O 1
#

Radius of gyration: 12.76 Å; Cα contacts (8 Å, |Δi|>4): 141; chains: 1; bounding box: 32×29×30 Å

Sequence (81 aa):
MRFKLYNDVVLARDVPDENLFAGDVGTVVERHEIVGHETGYSVEFFDMLGNTVAVATLPASALRIPTHNDRPAVRPERVTA

pLDDT: mean 93.44, std 8.79, range [50.09, 98.69]

Secondary structure (DSSP, 8-state):
--PPTT-EEEE-S-BGGGTB-TT-EEEEEEEE--TTSPPEEEEEEE-TTS-EEEEEEEEGGGEE---TT------------

Mean predicted aligned error: 3.44 Å